Protein AF-A0A1I4WPS3-F1 (afdb_monomer)

Sequence (136 aa):
MAESEVYFRMAANTGGGFFSDEWVALGAIQEAFDRQKKGKPVVSHILFSLFQGRSLNTPAFLLAVLKAEGLLKPLGDRQRGYERADPAEFVAGIKKLINSAVPQKAEEGKQSPESTPQQAKRGKKAADKSTSGSVL

Structure (mmCIF, N/CA/C/O backbone):
data_AF-A0A1I4WPS3-F1
#
_entry.id   AF-A0A1I4WPS3-F1
#
loop_
_atom_site.group_PDB
_atom_site.id
_atom_site.type_symbol
_atom_site.label_atom_id
_atom_site.label_alt_id
_atom_site.label_comp_id
_atom_site.label_asym_id
_atom_site.label_entity_id
_atom_site.label_seq_id
_atom_site.pdbx_PDB_ins_code
_atom_site.Cartn_x
_atom_site.Cartn_y
_atom_site.Cartn_z
_atom_site.occupancy
_atom_site.B_iso_or_equiv
_atom_site.auth_seq_id
_atom_site.auth_comp_id
_atom_site.auth_asym_id
_atom_site.auth_atom_id
_atom_site.pdbx_PDB_model_num
ATOM 1 N N . MET A 1 1 ? -2.347 8.808 24.018 1.00 39.31 1 MET A N 1
ATOM 2 C CA . MET A 1 1 ? -3.438 8.395 23.105 1.00 39.31 1 MET A CA 1
ATOM 3 C C . MET A 1 1 ? -3.035 7.043 22.548 1.00 39.31 1 MET A C 1
ATOM 5 O O . MET A 1 1 ? -1.846 6.885 22.305 1.00 39.31 1 MET A O 1
ATOM 9 N N . ALA A 1 2 ? -3.944 6.075 22.413 1.00 46.06 2 ALA A N 1
ATOM 10 C CA . ALA A 1 2 ? -3.592 4.815 21.756 1.00 46.06 2 ALA A CA 1
ATOM 11 C C . ALA A 1 2 ? -3.311 5.097 20.273 1.00 46.06 2 ALA A C 1
ATOM 13 O O . ALA A 1 2 ? -4.092 5.793 19.623 1.00 46.06 2 ALA A O 1
ATOM 14 N N . GLU A 1 3 ? -2.177 4.623 19.768 1.00 58.72 3 GLU A N 1
ATOM 15 C CA . GLU A 1 3 ? -1.792 4.828 18.377 1.00 58.72 3 GLU A CA 1
ATOM 16 C C . GLU A 1 3 ? -2.532 3.811 17.503 1.00 58.72 3 GLU A C 1
ATOM 18 O O . GLU A 1 3 ? -2.210 2.626 17.485 1.00 58.72 3 GLU A O 1
ATOM 23 N N . SER A 1 4 ? -3.593 4.269 16.836 1.00 77.19 4 SER A N 1
ATOM 24 C CA . SER A 1 4 ? -4.381 3.435 15.929 1.00 77.19 4 SER A CA 1
ATOM 25 C C . SER A 1 4 ? -3.648 3.278 14.599 1.00 77.19 4 SER A C 1
ATOM 27 O O . SER A 1 4 ? -3.620 4.205 13.786 1.00 77.19 4 SER A O 1
ATOM 29 N N . GLU A 1 5 ? -3.063 2.106 14.377 1.00 88.31 5 GLU A N 1
ATOM 30 C CA . GLU A 1 5 ? -2.369 1.769 13.136 1.00 88.31 5 GLU A CA 1
ATOM 31 C C . GLU A 1 5 ? -3.348 1.320 12.034 1.00 88.31 5 GLU A C 1
ATOM 33 O O . GLU A 1 5 ? -4.365 0.675 12.293 1.00 88.31 5 GLU A O 1
ATOM 38 N N . VAL A 1 6 ? -3.045 1.681 10.783 1.00 92.88 6 VAL A N 1
ATOM 39 C CA . VAL A 1 6 ? -3.867 1.349 9.611 1.00 92.88 6 VAL A CA 1
ATOM 40 C C . VAL A 1 6 ? -3.335 0.085 8.942 1.00 92.88 6 VAL A C 1
ATOM 42 O O . VAL A 1 6 ? -2.152 0.011 8.613 1.00 92.88 6 VAL A O 1
ATOM 45 N N . TYR A 1 7 ? -4.221 -0.876 8.682 1.00 95.12 7 TYR A N 1
ATOM 46 C CA . TYR A 1 7 ? -3.906 -2.144 8.024 1.00 95.12 7 TYR A CA 1
ATOM 47 C C . TYR A 1 7 ? -4.687 -2.300 6.715 1.00 95.12 7 TYR A C 1
ATOM 49 O O . TYR A 1 7 ? -5.859 -1.940 6.627 1.00 95.12 7 TYR A O 1
ATOM 57 N N . PHE A 1 8 ? -4.041 -2.890 5.712 1.00 95.56 8 PHE A N 1
ATOM 58 C CA . PHE A 1 8 ? -4.630 -3.271 4.430 1.00 95.56 8 PHE A CA 1
ATOM 59 C C . PHE A 1 8 ? -4.845 -4.785 4.382 1.00 95.56 8 PHE A C 1
ATOM 61 O O . PHE A 1 8 ? -3.961 -5.544 4.772 1.00 95.56 8 PHE A O 1
ATOM 68 N N . ARG A 1 9 ? -5.985 -5.229 3.846 1.00 94.81 9 ARG A N 1
ATOM 69 C CA . ARG A 1 9 ? -6.262 -6.633 3.510 1.00 94.81 9 ARG A CA 1
ATOM 70 C C . ARG A 1 9 ? -7.025 -6.696 2.198 1.00 94.81 9 ARG A C 1
ATOM 72 O O . ARG A 1 9 ? -7.984 -5.955 1.995 1.00 94.81 9 ARG A O 1
ATOM 79 N N . MET A 1 10 ? -6.624 -7.609 1.320 1.00 93.12 10 MET A N 1
ATOM 80 C CA . MET A 1 10 ? -7.409 -7.937 0.135 1.00 93.12 10 MET A CA 1
ATOM 81 C C . MET A 1 10 ? -8.632 -8.754 0.574 1.00 93.12 10 MET A C 1
ATOM 83 O O . MET A 1 10 ? -8.479 -9.872 1.054 1.00 93.12 10 MET A O 1
ATOM 87 N N . ALA A 1 11 ? -9.837 -8.198 0.431 1.00 93.50 11 ALA A N 1
ATOM 88 C CA . ALA A 1 11 ? -11.082 -8.897 0.773 1.00 93.50 11 ALA A CA 1
ATOM 89 C C . ALA A 1 11 ? -11.676 -9.673 -0.418 1.00 93.50 11 ALA A C 1
ATOM 91 O O . ALA A 1 11 ? -12.236 -10.752 -0.248 1.00 93.50 11 ALA A O 1
ATOM 92 N N . ALA A 1 12 ? -11.544 -9.130 -1.631 1.00 91.94 12 ALA A N 1
ATOM 93 C CA . ALA A 1 12 ? -12.034 -9.723 -2.872 1.00 91.94 12 ALA A CA 1
ATOM 94 C C . ALA A 1 12 ? -11.241 -9.187 -4.076 1.00 91.94 12 ALA A C 1
ATOM 96 O O . ALA A 1 12 ? -10.580 -8.151 -3.988 1.00 91.94 12 ALA A O 1
ATOM 97 N N . ASN A 1 13 ? -11.356 -9.858 -5.225 1.00 90.69 13 ASN A N 1
ATOM 98 C CA . ASN A 1 13 ? -11.031 -9.273 -6.526 1.00 90.69 13 ASN A CA 1
ATOM 99 C C . ASN A 1 13 ? -12.041 -9.754 -7.581 1.00 90.69 13 ASN A C 1
ATOM 101 O O . ASN A 1 13 ? -12.636 -10.816 -7.426 1.00 90.69 13 ASN A O 1
ATOM 105 N N . THR A 1 14 ? -12.242 -8.968 -8.638 1.00 89.38 14 THR A N 1
ATOM 106 C CA . THR A 1 14 ? -13.199 -9.259 -9.725 1.00 89.38 14 THR A CA 1
ATOM 107 C C . THR A 1 14 ? -12.593 -10.051 -10.890 1.00 89.38 14 THR A C 1
ATOM 109 O O . THR A 1 14 ? -13.290 -10.343 -11.859 1.00 89.38 14 THR A O 1
ATOM 112 N N . GLY A 1 15 ? -11.302 -10.389 -10.825 1.00 85.25 15 GLY A N 1
ATOM 113 C CA . GLY A 1 15 ? -10.608 -11.219 -11.806 1.00 85.25 15 GLY A CA 1
ATOM 114 C C . GLY A 1 15 ? -10.427 -12.668 -11.341 1.00 85.25 15 GLY A C 1
ATOM 115 O O . GLY A 1 15 ? -10.860 -13.069 -10.266 1.00 85.25 15 GLY A O 1
ATOM 116 N N . GLY A 1 16 ? -9.733 -13.468 -12.154 1.00 82.56 16 GLY A N 1
ATOM 117 C CA . GLY A 1 16 ? -9.395 -14.864 -11.830 1.00 82.56 16 GLY A CA 1
ATOM 118 C C . GLY A 1 16 ? -8.078 -15.053 -11.063 1.00 82.56 16 GLY A C 1
ATOM 119 O O . GLY A 1 16 ? -7.569 -16.169 -10.995 1.00 82.56 16 GLY A O 1
ATOM 120 N N . GLY A 1 17 ? -7.461 -13.979 -10.559 1.00 87.81 17 GLY A N 1
ATOM 121 C CA . GLY A 1 17 ? -6.147 -14.044 -9.917 1.00 87.81 17 GLY A CA 1
ATOM 122 C C . GLY A 1 17 ? -6.233 -14.400 -8.433 1.00 87.81 17 GLY A C 1
ATOM 123 O O . GLY A 1 17 ? -6.950 -13.747 -7.680 1.00 87.81 17 GLY A O 1
ATOM 124 N N . PHE A 1 18 ? -5.449 -15.385 -7.987 1.00 90.56 18 PHE A N 1
ATOM 125 C CA . PHE A 1 18 ? -5.282 -15.669 -6.557 1.00 90.56 18 PHE A CA 1
ATOM 126 C C . PHE A 1 18 ? -4.635 -14.486 -5.828 1.00 90.56 18 PHE A C 1
ATOM 128 O O . PHE A 1 18 ? -3.684 -13.893 -6.339 1.00 90.56 18 PHE A O 1
ATOM 135 N N . PHE A 1 19 ? -5.081 -14.202 -4.609 1.00 93.12 19 PHE A N 1
ATOM 136 C CA . PHE A 1 19 ? -4.496 -13.231 -3.681 1.00 93.12 19 PHE A CA 1
ATOM 137 C C . PHE A 1 19 ? -4.358 -13.869 -2.293 1.00 93.12 19 PHE A C 1
ATOM 139 O O . PHE A 1 19 ? -4.918 -14.936 -2.051 1.00 93.12 19 PHE A O 1
ATOM 146 N N . SER A 1 20 ? -3.588 -13.235 -1.411 1.00 92.31 20 SER A N 1
ATOM 147 C CA . SER A 1 20 ? -3.550 -13.569 0.015 1.00 92.31 20 SER A CA 1
ATOM 148 C C . SER A 1 20 ? -4.432 -12.603 0.795 1.00 92.31 20 SER A C 1
ATOM 150 O O . SER A 1 20 ? -4.466 -11.413 0.474 1.00 92.31 20 SER A O 1
ATOM 152 N N . ASP A 1 21 ? -5.123 -13.107 1.811 1.00 91.38 21 ASP A N 1
ATOM 153 C CA . ASP A 1 21 ? -5.970 -12.340 2.722 1.00 91.38 21 ASP A CA 1
ATOM 154 C C . ASP A 1 21 ? -5.218 -11.905 3.998 1.00 91.38 21 ASP A C 1
ATOM 156 O O . ASP A 1 21 ? -5.835 -11.505 4.983 1.00 91.38 21 ASP A O 1
ATOM 160 N N . GLU A 1 22 ? -3.884 -11.959 3.972 1.00 94.25 22 GLU A N 1
ATOM 161 C CA . GLU A 1 22 ? -2.997 -11.403 4.998 1.00 94.25 22 GLU A CA 1
ATOM 162 C C . GLU A 1 22 ? -3.261 -9.902 5.238 1.00 94.25 22 GLU A C 1
ATOM 164 O O . GLU A 1 22 ? -3.456 -9.121 4.300 1.00 94.25 22 GLU A O 1
ATOM 169 N N . TRP A 1 23 ? -3.228 -9.495 6.511 1.00 95.06 23 TRP A N 1
ATOM 170 C CA . TRP A 1 23 ? -3.245 -8.089 6.915 1.00 95.06 23 TRP A CA 1
ATOM 171 C C . TRP A 1 23 ? -1.829 -7.507 6.870 1.00 95.06 23 TRP A C 1
ATOM 173 O O . TRP A 1 23 ? -0.909 -8.064 7.465 1.00 95.06 23 TRP A O 1
ATOM 183 N N . VAL A 1 24 ? -1.664 -6.356 6.220 1.00 95.56 24 VAL A N 1
ATOM 184 C CA . VAL A 1 24 ? -0.378 -5.661 6.080 1.00 95.56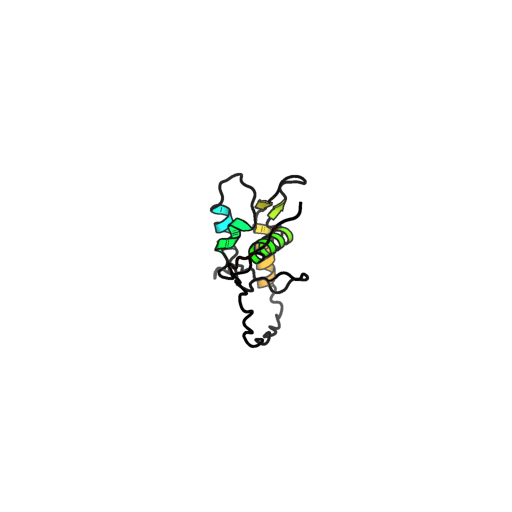 24 VAL A CA 1
ATOM 185 C C . VAL A 1 24 ? -0.483 -4.247 6.644 1.00 95.56 24 VAL A C 1
ATOM 187 O O . VAL A 1 24 ? -1.317 -3.456 6.203 1.00 95.56 24 VAL A O 1
ATOM 190 N N . ALA A 1 25 ? 0.377 -3.917 7.604 1.00 95.94 25 ALA A N 1
ATOM 191 C CA . ALA A 1 25 ? 0.451 -2.588 8.201 1.00 95.94 25 ALA A CA 1
ATOM 192 C C . ALA A 1 25 ? 0.908 -1.519 7.191 1.00 95.94 25 ALA A C 1
ATOM 194 O O . ALA A 1 25 ? 1.860 -1.724 6.431 1.00 95.94 25 ALA A O 1
ATOM 195 N N . LEU A 1 26 ? 0.291 -0.334 7.233 1.00 95.19 26 LEU A N 1
ATOM 196 C CA . LEU A 1 26 ? 0.717 0.826 6.445 1.00 95.19 26 LEU A CA 1
ATOM 197 C C . LEU A 1 26 ? 2.157 1.247 6.791 1.00 95.19 26 LEU A C 1
ATOM 199 O O . LEU A 1 26 ? 2.895 1.642 5.889 1.00 95.19 26 LEU A O 1
ATOM 203 N N . GLY A 1 27 ? 2.585 1.102 8.051 1.00 94.69 27 GLY A N 1
ATOM 204 C CA . GLY A 1 27 ? 3.977 1.324 8.458 1.00 94.69 27 GLY A CA 1
ATOM 205 C C . GLY A 1 27 ? 4.953 0.408 7.712 1.00 94.69 27 GLY A C 1
ATOM 206 O O . GLY A 1 27 ? 5.896 0.885 7.085 1.00 94.69 27 GLY A O 1
ATOM 207 N N . ALA A 1 28 ? 4.664 -0.896 7.653 1.00 95.62 28 ALA A N 1
ATOM 208 C CA . ALA A 1 28 ? 5.490 -1.867 6.929 1.00 95.62 28 ALA A CA 1
ATOM 209 C C . ALA A 1 28 ? 5.544 -1.600 5.407 1.00 95.62 28 ALA A C 1
ATOM 211 O O . ALA A 1 28 ? 6.581 -1.805 4.773 1.00 95.62 28 ALA A O 1
ATOM 212 N N . ILE A 1 29 ? 4.457 -1.088 4.816 1.00 95.62 29 ILE A N 1
ATOM 213 C CA . ILE A 1 29 ? 4.428 -0.633 3.413 1.00 95.62 29 ILE A CA 1
ATOM 214 C C . ILE A 1 29 ? 5.354 0.577 3.213 1.00 95.62 29 ILE A C 1
ATOM 216 O O . ILE A 1 29 ? 6.120 0.610 2.248 1.00 95.62 29 ILE A O 1
ATOM 220 N N . GLN A 1 30 ? 5.321 1.554 4.125 1.00 93.50 30 GLN A N 1
ATOM 221 C CA . GLN A 1 30 ? 6.213 2.716 4.079 1.00 93.50 30 GLN A CA 1
ATOM 222 C C . GLN A 1 30 ? 7.682 2.294 4.232 1.00 93.50 30 GLN A C 1
ATOM 224 O O . GLN A 1 30 ? 8.498 2.670 3.392 1.00 93.50 30 GLN A O 1
ATOM 229 N N . GLU A 1 31 ? 8.007 1.414 5.183 1.00 94.12 31 GLU A N 1
ATOM 230 C CA . GLU A 1 31 ? 9.355 0.848 5.319 1.00 94.12 31 GLU A CA 1
ATOM 231 C C . GLU A 1 31 ? 9.837 0.131 4.050 1.00 94.12 31 GLU A C 1
ATOM 233 O O . GLU A 1 31 ? 10.992 0.286 3.647 1.00 94.12 31 GLU A O 1
ATOM 238 N N . ALA A 1 32 ? 8.977 -0.662 3.401 1.00 94.31 32 ALA A N 1
ATOM 239 C CA . ALA A 1 32 ? 9.319 -1.340 2.150 1.00 94.31 32 ALA A CA 1
ATOM 240 C C . ALA A 1 32 ? 9.669 -0.339 1.035 1.00 94.31 32 ALA A C 1
ATOM 242 O O . ALA A 1 32 ? 10.560 -0.597 0.220 1.00 94.31 32 ALA A O 1
ATOM 243 N N . PHE A 1 33 ? 9.021 0.829 1.028 1.00 92.44 33 PHE A N 1
ATOM 244 C CA . PHE A 1 33 ? 9.367 1.935 0.141 1.00 92.44 33 PHE A CA 1
ATOM 245 C C . PHE A 1 33 ? 10.672 2.643 0.546 1.00 92.44 33 PHE A C 1
ATOM 247 O O . PHE A 1 33 ? 11.449 3.011 -0.334 1.00 92.44 33 PHE A O 1
ATOM 254 N N . ASP A 1 34 ? 10.950 2.816 1.841 1.00 91.12 34 ASP A N 1
ATOM 255 C CA . ASP A 1 34 ? 12.178 3.455 2.346 1.00 91.12 34 ASP A CA 1
ATOM 256 C C . ASP A 1 34 ? 13.439 2.605 2.122 1.00 91.12 34 A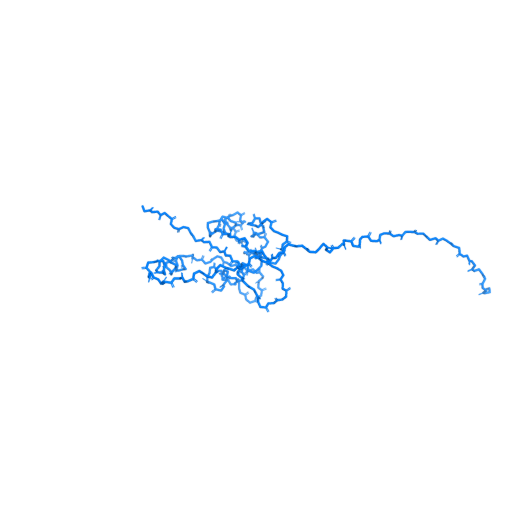SP A C 1
ATOM 258 O O . ASP A 1 34 ? 14.526 3.138 1.890 1.00 91.12 34 ASP A O 1
ATOM 262 N N . ARG A 1 35 ? 13.293 1.275 2.090 1.00 90.56 35 ARG A N 1
ATOM 263 C CA . ARG A 1 35 ? 14.359 0.330 1.708 1.00 90.56 35 ARG A CA 1
ATOM 264 C C . ARG A 1 35 ? 14.741 0.423 0.222 1.00 90.56 35 ARG A C 1
ATOM 266 O O . ARG A 1 35 ? 15.777 -0.112 -0.184 1.00 90.56 35 ARG A O 1
ATOM 273 N N . GLN A 1 36 ? 13.939 1.087 -0.615 1.00 85.50 36 GLN A N 1
ATOM 274 C CA . GLN A 1 36 ? 14.245 1.276 -2.031 1.00 85.50 36 GLN A CA 1
ATOM 275 C C . GLN A 1 36 ? 15.294 2.385 -2.234 1.00 85.50 36 GLN A C 1
ATOM 277 O O . GLN A 1 36 ? 15.240 3.451 -1.626 1.00 85.50 36 GLN A O 1
ATOM 282 N N . LYS A 1 37 ? 16.242 2.179 -3.162 1.00 82.31 37 LYS A N 1
ATOM 283 C CA . LYS A 1 37 ? 17.201 3.232 -3.548 1.00 82.31 37 LYS A CA 1
ATOM 284 C C . LYS A 1 37 ? 16.451 4.486 -4.027 1.00 82.31 37 LYS A C 1
ATOM 286 O O . LYS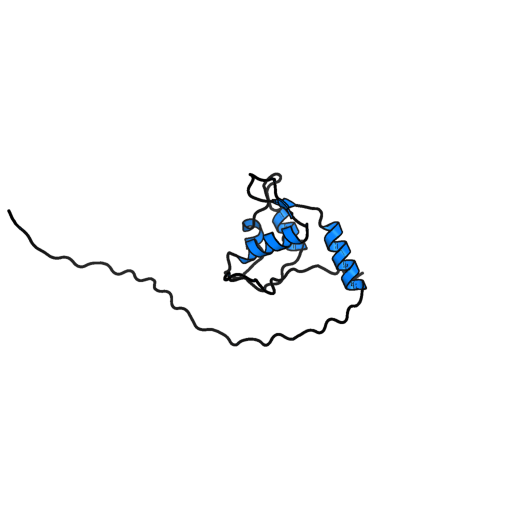 A 1 37 ? 15.624 4.385 -4.937 1.00 82.31 37 LYS A O 1
ATOM 291 N N . LYS A 1 38 ? 16.781 5.651 -3.450 1.00 80.31 38 LYS A N 1
ATOM 292 C CA . LYS A 1 38 ? 16.210 6.961 -3.818 1.00 80.31 38 LYS A CA 1
ATOM 293 C C . LYS A 1 38 ? 16.258 7.182 -5.336 1.00 80.31 38 LYS A C 1
ATOM 295 O O . LYS A 1 38 ? 17.233 6.812 -5.987 1.00 80.31 38 LYS A O 1
ATOM 300 N N . GLY A 1 39 ? 15.195 7.767 -5.889 1.00 78.44 39 GLY A N 1
ATOM 301 C CA . GLY A 1 39 ? 15.057 8.033 -7.327 1.00 78.44 39 GLY A CA 1
ATOM 302 C C . GLY A 1 39 ? 14.675 6.825 -8.195 1.00 78.44 39 GLY A C 1
ATOM 303 O O . GLY A 1 39 ? 14.545 6.978 -9.407 1.00 78.44 39 GLY A O 1
ATOM 304 N N . LYS A 1 40 ? 14.473 5.626 -7.626 1.00 86.12 40 LYS A N 1
ATOM 305 C CA . LYS A 1 40 ? 13.867 4.507 -8.368 1.00 86.12 40 LYS A CA 1
ATOM 306 C C . LYS A 1 40 ? 12.332 4.580 -8.350 1.00 86.12 40 LYS A C 1
ATOM 308 O O . LYS A 1 40 ? 11.778 4.966 -7.321 1.00 86.12 40 LYS A O 1
ATOM 313 N N . PRO A 1 41 ? 11.641 4.137 -9.421 1.00 90.00 41 PRO A N 1
ATOM 314 C CA . PRO A 1 41 ? 10.191 3.961 -9.406 1.00 90.00 41 PRO A CA 1
ATOM 315 C C . PRO A 1 41 ? 9.783 2.842 -8.442 1.00 90.00 41 PRO A C 1
ATOM 317 O O . PRO A 1 41 ? 10.414 1.787 -8.405 1.00 90.00 41 PRO A O 1
ATOM 320 N N . VAL A 1 42 ? 8.707 3.056 -7.692 1.00 92.75 42 VAL A N 1
ATOM 321 C CA . VAL A 1 42 ? 8.021 2.045 -6.879 1.00 92.75 42 VAL A CA 1
ATOM 322 C C . VAL A 1 42 ? 7.383 0.993 -7.794 1.00 92.75 42 VAL A C 1
ATOM 324 O O . VAL A 1 42 ? 6.695 1.324 -8.763 1.00 92.75 42 VAL A O 1
ATOM 327 N N . VAL A 1 43 ? 7.599 -0.286 -7.480 1.00 93.81 43 VAL A N 1
ATOM 328 C CA . VAL A 1 43 ? 7.059 -1.450 -8.206 1.00 93.81 43 VAL A CA 1
ATOM 329 C C . VAL A 1 43 ? 6.634 -2.544 -7.226 1.00 93.81 43 VAL A C 1
ATOM 331 O O . VAL A 1 43 ? 7.184 -2.644 -6.134 1.00 93.81 43 VAL A O 1
ATOM 334 N N . SER A 1 44 ? 5.701 -3.415 -7.622 1.00 93.19 44 SER A N 1
ATOM 335 C CA . SER A 1 44 ? 5.110 -4.446 -6.746 1.00 93.19 44 SER A CA 1
ATOM 336 C C . SER A 1 44 ? 6.130 -5.390 -6.104 1.00 93.19 44 SER A C 1
ATOM 338 O O . SER A 1 44 ? 5.901 -5.884 -5.006 1.00 93.19 44 SER A O 1
ATOM 340 N N . HIS A 1 45 ? 7.272 -5.621 -6.756 1.00 92.81 45 HIS A N 1
ATOM 341 C CA . HIS A 1 45 ? 8.311 -6.527 -6.266 1.00 92.81 45 HIS A CA 1
ATOM 342 C C . HIS A 1 45 ? 8.885 -6.130 -4.893 1.00 92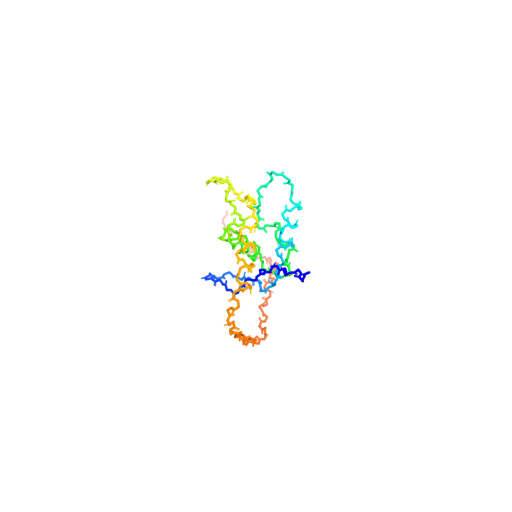.81 45 HIS A C 1
ATOM 344 O O . HIS A 1 45 ? 9.264 -7.009 -4.128 1.00 92.81 45 HIS A O 1
ATOM 350 N N . ILE A 1 46 ? 8.906 -4.839 -4.536 1.00 93.25 46 ILE A N 1
ATOM 351 C CA . ILE A 1 46 ? 9.420 -4.400 -3.221 1.00 93.25 46 ILE A CA 1
ATOM 352 C C . ILE A 1 46 ? 8.451 -4.709 -2.073 1.00 93.25 46 ILE A C 1
ATOM 354 O O . ILE A 1 46 ? 8.871 -4.815 -0.928 1.00 93.25 46 ILE A O 1
ATOM 358 N N . LEU A 1 47 ? 7.165 -4.896 -2.386 1.00 94.62 47 LEU A N 1
ATOM 359 C CA . LEU A 1 47 ? 6.130 -5.291 -1.430 1.00 94.62 47 LEU A CA 1
ATOM 360 C C . LEU A 1 47 ? 6.091 -6.814 -1.227 1.00 94.62 47 LEU A C 1
ATOM 362 O O . LEU A 1 47 ? 5.324 -7.299 -0.404 1.00 94.62 47 LEU A O 1
ATOM 366 N N . PHE A 1 48 ? 6.901 -7.587 -1.962 1.00 93.38 48 PHE A N 1
ATOM 367 C CA . PHE A 1 48 ? 6.879 -9.050 -1.904 1.00 93.38 48 PHE A CA 1
ATOM 368 C C . PHE A 1 48 ? 7.236 -9.590 -0.513 1.00 93.38 48 PHE A C 1
ATOM 370 O O . PHE A 1 48 ? 6.613 -10.535 -0.047 1.00 93.38 48 PHE A O 1
ATOM 377 N N . SER A 1 49 ? 8.186 -8.957 0.183 1.00 92.38 49 SER A N 1
ATOM 378 C CA . SER A 1 49 ? 8.605 -9.358 1.534 1.00 92.38 49 SER A CA 1
ATOM 379 C C . SER A 1 49 ? 7.577 -9.068 2.633 1.00 92.38 49 SER A C 1
ATOM 381 O O . SER A 1 49 ? 7.839 -9.391 3.787 1.00 92.38 49 SER A O 1
ATOM 383 N N . LEU A 1 50 ? 6.450 -8.426 2.306 1.00 94.50 50 LEU A N 1
ATOM 384 C CA . LEU A 1 50 ? 5.357 -8.164 3.247 1.00 94.50 50 LEU A CA 1
ATOM 385 C C . LEU A 1 50 ? 4.376 -9.339 3.362 1.00 94.50 50 LEU A C 1
ATOM 387 O O . LEU A 1 50 ? 3.521 -9.314 4.240 1.00 94.50 50 LEU A O 1
ATOM 391 N N . PHE A 1 51 ? 4.495 -10.346 2.490 1.00 93.56 51 PHE A N 1
ATOM 392 C CA . PHE A 1 51 ? 3.594 -11.493 2.429 1.00 93.56 51 PHE A CA 1
ATOM 393 C C . PHE A 1 51 ? 4.357 -12.804 2.628 1.00 93.56 51 PHE A C 1
ATOM 395 O O . PHE A 1 51 ? 5.445 -12.998 2.084 1.00 93.56 51 PHE A O 1
ATOM 402 N N . GLN A 1 52 ? 3.756 -13.727 3.372 1.00 88.00 52 GLN A N 1
ATOM 403 C CA . GLN A 1 52 ? 4.225 -15.104 3.537 1.00 88.00 52 GLN A CA 1
ATOM 404 C C . GLN A 1 52 ? 3.564 -16.055 2.523 1.00 88.00 52 GLN A C 1
ATOM 406 O O . GLN A 1 52 ? 4.109 -17.116 2.205 1.00 88.00 52 GLN A O 1
ATOM 411 N N . GLY A 1 53 ? 2.390 -15.685 1.998 1.00 78.31 53 GLY A N 1
ATOM 412 C CA . GLY A 1 53 ? 1.635 -16.461 1.019 1.00 78.31 53 GLY A CA 1
ATOM 413 C C . GLY A 1 53 ? 2.311 -16.608 -0.352 1.00 78.31 53 GLY A C 1
ATOM 414 O O . GLY A 1 53 ? 3.153 -15.820 -0.775 1.00 78.31 53 GLY A O 1
ATOM 415 N N . ARG A 1 54 ? 1.891 -17.629 -1.113 1.00 74.56 54 ARG A N 1
ATOM 416 C CA . ARG A 1 54 ? 2.500 -17.988 -2.413 1.00 74.56 54 ARG A CA 1
ATOM 417 C C . ARG A 1 54 ? 2.047 -17.132 -3.605 1.00 74.56 54 ARG A C 1
ATOM 419 O O . ARG A 1 54 ? 2.520 -17.364 -4.718 1.00 74.56 54 ARG A O 1
ATOM 426 N N . SER A 1 55 ? 1.093 -16.213 -3.433 1.00 89.50 55 SER A N 1
ATOM 427 C CA . SER A 1 55 ? 0.564 -15.453 -4.571 1.00 89.50 55 SER A CA 1
ATOM 428 C C . SER A 1 55 ? 1.511 -14.331 -4.989 1.00 89.50 55 SER A C 1
ATOM 430 O O . SER A 1 55 ? 1.652 -13.317 -4.308 1.00 89.50 55 SER A O 1
ATOM 432 N N . LEU A 1 56 ? 2.072 -14.476 -6.191 1.00 89.00 56 LEU A N 1
ATOM 433 C CA . LEU A 1 56 ? 2.844 -13.430 -6.863 1.00 89.00 56 LEU A CA 1
ATOM 434 C C . LEU A 1 56 ? 1.986 -12.205 -7.247 1.00 89.00 56 LEU A C 1
ATOM 436 O O . LEU A 1 56 ? 2.538 -11.163 -7.600 1.00 89.00 56 LEU A O 1
ATOM 440 N N . ASN A 1 57 ? 0.652 -12.312 -7.177 1.00 93.69 57 ASN A N 1
ATOM 441 C CA . ASN A 1 57 ? -0.268 -11.240 -7.557 1.00 93.69 57 ASN A CA 1
ATOM 442 C C . ASN A 1 57 ? -0.622 -10.312 -6.388 1.00 93.69 57 ASN A C 1
ATOM 444 O O . ASN A 1 57 ? -0.872 -9.136 -6.635 1.00 93.69 57 ASN A O 1
ATOM 448 N N . THR A 1 58 ? -0.629 -10.781 -5.130 1.00 95.06 58 THR A N 1
ATOM 449 C CA . THR A 1 58 ? -1.007 -9.939 -3.970 1.00 95.06 58 THR A CA 1
ATOM 450 C C . THR A 1 58 ? -0.200 -8.638 -3.889 1.00 95.06 58 THR A C 1
ATOM 452 O O . THR A 1 58 ? -0.821 -7.586 -3.740 1.00 95.06 58 THR A O 1
ATOM 455 N N . PRO A 1 59 ? 1.136 -8.633 -4.097 1.00 95.12 59 PRO A N 1
ATOM 456 C CA . PRO A 1 59 ? 1.914 -7.393 -4.117 1.00 95.12 59 PRO A CA 1
ATOM 457 C C . PRO A 1 59 ? 1.519 -6.439 -5.256 1.00 95.12 59 PRO A C 1
ATOM 459 O O . PRO A 1 59 ? 1.659 -5.227 -5.122 1.00 95.12 59 PRO A O 1
ATOM 462 N N . ALA A 1 60 ? 1.025 -6.961 -6.385 1.00 94.06 60 ALA A N 1
ATOM 463 C CA . ALA A 1 60 ? 0.541 -6.156 -7.509 1.00 94.06 60 ALA A CA 1
ATOM 464 C C . ALA A 1 60 ? -0.879 -5.617 -7.275 1.00 94.06 60 ALA A C 1
ATOM 466 O O . ALA A 1 60 ? -1.156 -4.472 -7.630 1.00 94.06 60 ALA A O 1
ATOM 467 N N . PHE A 1 61 ? -1.755 -6.398 -6.636 1.00 95.25 61 PHE A N 1
ATOM 468 C CA . PHE A 1 61 ? -3.077 -5.933 -6.218 1.00 95.25 61 PHE A CA 1
ATOM 469 C C . PHE A 1 61 ? -2.978 -4.869 -5.122 1.00 95.25 61 PHE A C 1
ATOM 471 O O . PHE A 1 61 ? -3.596 -3.818 -5.263 1.00 95.25 61 PHE A O 1
ATOM 478 N N . LEU A 1 62 ? -2.130 -5.066 -4.104 1.00 95.88 62 LEU A N 1
ATOM 479 C CA . LEU A 1 62 ? -1.855 -4.041 -3.095 1.00 95.88 62 LEU A CA 1
ATOM 480 C C . LEU A 1 62 ? -1.323 -2.758 -3.749 1.00 95.88 62 LEU A C 1
ATOM 482 O O . LEU A 1 62 ? -1.822 -1.678 -3.461 1.00 95.88 62 LEU A O 1
ATOM 486 N N . LEU A 1 63 ? -0.381 -2.858 -4.694 1.00 95.50 63 LEU A N 1
ATOM 487 C CA . LEU A 1 63 ? 0.117 -1.696 -5.439 1.00 95.50 63 LEU A CA 1
ATOM 488 C C . LEU A 1 63 ? -1.000 -0.947 -6.197 1.00 95.50 63 LEU A C 1
ATOM 490 O O . LEU A 1 63 ? -0.992 0.282 -6.251 1.00 95.50 63 LEU A O 1
ATOM 494 N N . ALA A 1 64 ? -1.967 -1.673 -6.768 1.00 94.62 64 ALA A N 1
ATOM 495 C CA . ALA A 1 64 ? -3.124 -1.082 -7.437 1.00 94.62 64 ALA A CA 1
ATOM 496 C C . ALA A 1 64 ? -4.090 -0.400 -6.450 1.00 94.62 64 ALA A C 1
ATOM 498 O O . ALA A 1 64 ? -4.577 0.688 -6.752 1.00 94.62 64 ALA A O 1
ATOM 499 N N . VAL A 1 65 ? -4.312 -0.984 -5.266 1.00 95.75 65 VAL A N 1
ATOM 500 C CA . VAL A 1 65 ? -5.091 -0.367 -4.176 1.00 95.75 65 VAL A CA 1
ATOM 501 C C . VAL A 1 65 ? -4.409 0.910 -3.683 1.00 95.75 65 VAL A C 1
ATOM 503 O O . VAL A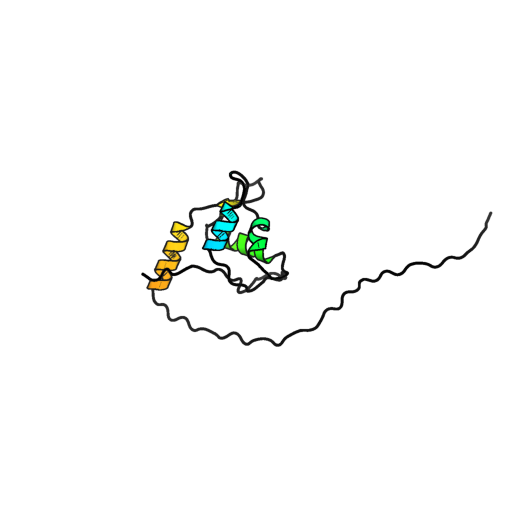 1 65 ? -5.039 1.959 -3.655 1.00 95.75 65 VAL A O 1
ATOM 506 N N . LEU A 1 66 ? -3.102 0.877 -3.404 1.00 96.62 66 LEU A N 1
ATOM 507 C CA . LEU A 1 66 ? -2.340 2.060 -2.981 1.00 96.62 66 LEU A CA 1
ATOM 508 C C . LEU A 1 66 ? -2.384 3.189 -4.031 1.00 96.62 66 LEU A C 1
ATOM 510 O O . LEU A 1 66 ? -2.429 4.362 -3.675 1.00 96.62 66 LEU A O 1
ATOM 514 N N . LYS A 1 67 ? -2.421 2.859 -5.328 1.00 95.50 67 LYS A N 1
ATOM 515 C CA . LYS A 1 67 ? -2.664 3.843 -6.396 1.00 95.50 67 LYS A CA 1
ATOM 516 C C . LYS A 1 67 ? -4.090 4.412 -6.348 1.00 95.50 67 LYS A C 1
ATOM 518 O O . LYS A 1 67 ? -4.261 5.612 -6.536 1.00 95.50 67 LYS A O 1
ATOM 523 N N . ALA A 1 68 ? -5.101 3.569 -6.137 1.00 95.12 68 ALA A N 1
ATOM 524 C CA . ALA A 1 68 ? -6.504 3.988 -6.085 1.00 95.12 68 ALA A CA 1
ATOM 525 C C . ALA A 1 68 ? -6.798 4.903 -4.882 1.00 95.12 68 ALA A C 1
ATOM 527 O O . ALA A 1 68 ? -7.467 5.917 -5.048 1.00 95.12 68 ALA A O 1
ATOM 528 N N . GLU A 1 69 ? -6.209 4.607 -3.721 1.00 95.31 69 GLU A N 1
ATOM 529 C CA . GLU A 1 69 ? -6.274 5.422 -2.494 1.00 95.31 69 GLU A CA 1
ATOM 530 C C . GLU A 1 69 ? -5.388 6.688 -2.543 1.00 95.31 69 GLU A C 1
ATOM 532 O O . GLU A 1 69 ? -5.175 7.352 -1.531 1.00 95.31 69 GLU A O 1
ATOM 537 N N . GLY A 1 70 ? -4.807 7.022 -3.702 1.00 94.69 70 GLY A N 1
ATOM 538 C CA . GLY A 1 70 ? -3.988 8.224 -3.895 1.00 94.69 70 GLY A CA 1
ATOM 539 C C . GLY A 1 70 ? -2.579 8.174 -3.288 1.00 94.69 70 GLY A C 1
ATOM 540 O O . GLY A 1 70 ? -1.811 9.110 -3.492 1.00 94.69 70 GLY A O 1
ATOM 541 N N . LEU A 1 71 ? -2.200 7.080 -2.616 1.00 95.50 71 LEU A N 1
ATOM 542 C CA . LEU A 1 71 ? -0.891 6.873 -1.974 1.00 95.50 71 LEU A CA 1
ATOM 543 C C . LEU A 1 71 ? 0.259 6.674 -2.981 1.00 95.50 71 LEU A C 1
ATOM 545 O O . LEU A 1 71 ? 1.433 6.791 -2.618 1.00 95.50 71 LEU A O 1
ATOM 549 N N . LEU A 1 72 ? -0.060 6.382 -4.246 1.00 95.25 72 LEU A N 1
ATOM 550 C CA . LEU A 1 72 ? 0.899 6.238 -5.344 1.00 95.25 72 LEU A CA 1
ATOM 551 C C . LEU A 1 72 ? 0.446 6.985 -6.603 1.00 95.25 72 LEU A C 1
ATOM 553 O O . LEU A 1 72 ? -0.693 6.847 -7.048 1.00 95.25 72 LEU A O 1
ATOM 557 N N . LYS A 1 73 ? 1.377 7.697 -7.245 1.00 93.25 73 LYS A N 1
ATOM 558 C CA . LYS A 1 73 ? 1.163 8.397 -8.526 1.00 93.25 73 LYS A CA 1
ATOM 559 C C . LYS A 1 73 ? 1.944 7.699 -9.646 1.00 93.25 73 LYS A C 1
ATOM 561 O O . LYS A 1 73 ? 3.063 7.262 -9.399 1.00 93.25 73 LYS A O 1
ATOM 566 N N . PRO A 1 74 ? 1.400 7.522 -10.864 1.00 91.81 74 PRO A N 1
ATOM 567 C CA . PRO A 1 74 ? 2.171 6.961 -11.977 1.00 91.81 74 PRO A CA 1
ATOM 568 C C . PRO A 1 74 ? 3.288 7.929 -12.398 1.00 91.81 74 PRO A C 1
ATOM 570 O O . PRO A 1 74 ? 3.060 9.134 -12.428 1.00 91.81 74 PRO A O 1
ATOM 573 N N . LEU A 1 75 ? 4.462 7.420 -12.792 1.00 88.69 75 LEU A N 1
ATOM 574 C CA . LEU A 1 75 ? 5.616 8.253 -13.200 1.00 88.69 75 LEU A CA 1
ATOM 575 C C . LEU A 1 75 ? 5.462 8.973 -14.565 1.00 88.69 75 LEU A C 1
ATOM 577 O O . LEU A 1 75 ? 6.432 9.512 -15.093 1.00 88.69 75 LEU A O 1
ATOM 581 N N . GLY A 1 76 ? 4.265 8.960 -15.157 1.00 81.50 76 GLY A N 1
ATOM 582 C CA . GLY A 1 76 ? 3.969 9.470 -16.501 1.00 81.50 76 GLY A CA 1
ATOM 583 C C . GLY A 1 76 ? 3.738 8.366 -17.543 1.00 81.50 76 GLY A C 1
ATOM 584 O O . GLY A 1 76 ? 4.062 7.198 -17.330 1.00 81.50 76 GLY A O 1
ATOM 585 N N . ASP A 1 77 ? 3.179 8.744 -18.695 1.00 72.31 77 ASP A N 1
ATOM 586 C CA . ASP A 1 77 ? 2.525 7.825 -19.650 1.00 72.31 77 ASP A CA 1
ATOM 587 C C . ASP A 1 77 ? 3.413 6.722 -20.248 1.00 72.31 77 ASP A C 1
ATOM 589 O O . ASP A 1 77 ? 2.911 5.714 -20.745 1.00 72.31 77 ASP A O 1
ATOM 593 N N . ARG A 1 78 ? 4.739 6.907 -20.242 1.00 72.06 78 ARG A N 1
ATOM 594 C CA . ARG A 1 78 ? 5.701 5.984 -20.875 1.00 72.06 78 ARG A CA 1
ATOM 595 C C . ARG A 1 78 ? 6.613 5.260 -19.887 1.00 72.06 78 ARG A C 1
ATOM 597 O O . ARG A 1 78 ? 7.396 4.410 -20.311 1.00 72.06 78 ARG A O 1
ATOM 604 N N . GLN A 1 79 ? 6.538 5.571 -18.593 1.00 79.50 79 GLN A N 1
ATOM 605 C CA . GLN A 1 79 ? 7.465 5.037 -17.597 1.00 79.50 79 GLN A CA 1
ATOM 606 C C . GLN A 1 79 ? 6.783 4.012 -16.688 1.00 79.50 79 GLN A C 1
ATOM 608 O O . GLN A 1 79 ? 5.711 4.237 -16.137 1.00 79.50 79 GLN A O 1
ATOM 613 N N . ARG A 1 80 ? 7.418 2.846 -16.530 1.00 84.12 80 ARG A N 1
ATOM 614 C CA . ARG A 1 80 ? 6.901 1.775 -15.670 1.00 84.12 80 ARG A CA 1
ATOM 615 C C . ARG A 1 80 ? 7.216 2.072 -14.204 1.00 84.12 80 ARG A C 1
ATOM 617 O O . ARG A 1 80 ? 8.385 2.192 -13.844 1.00 84.12 80 ARG A O 1
ATOM 624 N N . GLY A 1 81 ? 6.179 2.092 -13.371 1.00 90.56 81 GLY A N 1
ATOM 625 C CA . GLY A 1 81 ? 6.276 2.242 -11.919 1.00 90.56 81 GLY A CA 1
ATOM 626 C C . GLY A 1 81 ? 5.583 3.499 -11.398 1.00 90.56 81 GLY A C 1
ATOM 627 O O . GLY A 1 81 ? 4.904 4.211 -12.139 1.00 90.56 81 GLY A O 1
ATOM 628 N N . TYR A 1 82 ? 5.750 3.733 -10.100 1.00 93.75 82 TYR A N 1
ATOM 629 C CA . TYR A 1 82 ? 5.032 4.759 -9.350 1.00 93.75 82 TYR A CA 1
ATOM 630 C C . TYR A 1 82 ? 5.966 5.635 -8.509 1.00 93.75 82 TYR A C 1
ATOM 632 O O . TYR A 1 82 ? 7.082 5.241 -8.173 1.00 93.75 82 TYR A O 1
ATOM 640 N N . GLU A 1 83 ? 5.490 6.815 -8.144 1.00 93.00 83 GLU A N 1
ATOM 641 C CA . GLU A 1 83 ? 6.061 7.695 -7.132 1.00 93.00 83 GLU A CA 1
ATOM 642 C C . GLU A 1 83 ? 5.207 7.613 -5.861 1.00 93.00 83 GLU A C 1
ATOM 644 O O . GLU A 1 83 ? 3.993 7.394 -5.936 1.00 93.00 83 GLU A O 1
ATOM 649 N N . ARG A 1 84 ? 5.833 7.781 -4.692 1.00 92.38 84 ARG A N 1
ATOM 650 C CA . ARG A 1 84 ? 5.120 7.879 -3.411 1.00 92.38 84 ARG A CA 1
ATOM 651 C C . ARG A 1 84 ? 4.385 9.214 -3.347 1.00 92.38 84 ARG A C 1
ATOM 653 O O . ARG A 1 84 ? 4.997 10.253 -3.572 1.00 92.38 84 ARG A O 1
ATOM 660 N N . ALA A 1 85 ? 3.106 9.188 -2.997 1.00 92.25 85 ALA A N 1
ATOM 661 C CA . ALA A 1 85 ? 2.406 10.380 -2.538 1.00 92.25 85 ALA A CA 1
ATOM 662 C C . ALA A 1 85 ? 2.508 10.510 -1.009 1.00 92.25 85 ALA A C 1
ATOM 664 O O . ALA A 1 85 ? 2.939 9.582 -0.319 1.00 92.25 85 ALA A O 1
ATOM 665 N N . ASP A 1 86 ? 2.104 11.665 -0.486 1.00 90.81 86 ASP A N 1
ATOM 666 C CA . ASP A 1 86 ? 1.966 11.889 0.952 1.00 90.81 86 ASP A CA 1
ATOM 667 C C . ASP A 1 86 ? 0.750 11.104 1.496 1.00 90.81 86 ASP A C 1
ATOM 669 O O . ASP A 1 86 ? -0.364 11.302 1.004 1.00 90.81 86 ASP A O 1
ATOM 673 N N . PRO A 1 87 ? 0.916 10.213 2.495 1.00 91.94 87 PRO A N 1
ATOM 674 C CA . PRO A 1 87 ? -0.196 9.493 3.110 1.00 91.94 87 PRO A CA 1
ATOM 675 C C . PRO A 1 87 ? -1.094 10.354 4.015 1.00 91.94 87 PRO A C 1
ATOM 677 O O . PRO A 1 87 ? -2.110 9.842 4.493 1.00 91.94 87 PRO A O 1
ATOM 680 N N . ALA A 1 8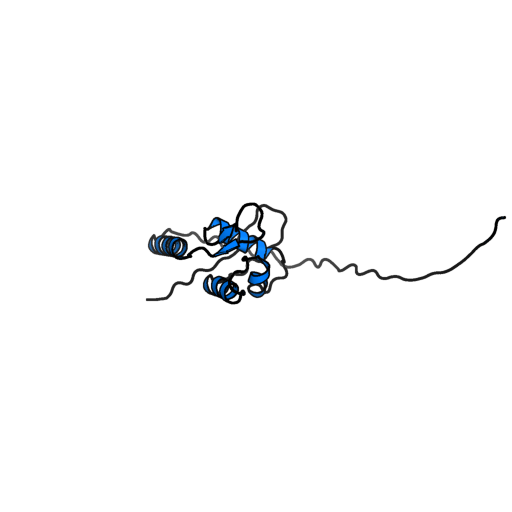8 ? -0.751 11.618 4.293 1.00 91.25 88 ALA A N 1
ATOM 681 C CA . ALA A 1 88 ? -1.452 12.457 5.266 1.00 91.25 88 ALA A CA 1
ATOM 682 C C . ALA A 1 88 ? -2.965 12.586 5.009 1.00 91.25 88 ALA A C 1
ATOM 684 O O . ALA A 1 88 ? -3.751 12.421 5.945 1.00 91.25 88 ALA A O 1
ATOM 685 N N . GLU A 1 89 ? -3.388 12.825 3.762 1.00 92.06 89 GLU A N 1
ATOM 686 C CA . GLU A 1 89 ? -4.809 12.977 3.405 1.00 92.06 89 GLU A CA 1
ATOM 687 C C . GLU A 1 89 ? -5.602 11.682 3.641 1.00 92.06 89 GLU A C 1
ATOM 689 O O . GLU A 1 89 ? -6.652 11.698 4.289 1.00 92.06 89 GLU A O 1
ATOM 694 N N . PHE A 1 90 ? -5.058 10.544 3.198 1.00 93.75 90 PHE A N 1
ATOM 695 C CA . PHE A 1 90 ? -5.643 9.219 3.414 1.00 93.75 90 PHE A CA 1
ATOM 696 C C . PHE A 1 90 ? -5.765 8.898 4.912 1.00 93.75 90 PHE A C 1
ATOM 698 O O . PHE A 1 90 ? -6.845 8.557 5.399 1.00 93.75 90 PHE A O 1
ATOM 705 N N . VAL A 1 91 ? -4.685 9.080 5.681 1.00 92.56 91 VAL A N 1
ATOM 706 C CA . VAL A 1 91 ? -4.674 8.818 7.130 1.00 92.56 91 VAL A CA 1
ATOM 707 C C . VAL A 1 91 ? -5.634 9.750 7.880 1.00 92.56 91 VAL A C 1
ATOM 709 O O . VAL A 1 91 ? -6.291 9.312 8.827 1.00 92.56 91 VAL A O 1
ATOM 712 N N . ALA A 1 92 ? -5.772 11.012 7.463 1.00 91.56 92 ALA A N 1
ATOM 713 C CA . ALA A 1 92 ? -6.769 11.930 8.014 1.00 91.56 92 ALA A CA 1
ATOM 714 C C . ALA A 1 92 ? -8.208 11.466 7.713 1.00 91.56 92 ALA A C 1
ATOM 716 O O . ALA A 1 92 ? -9.059 11.498 8.608 1.00 91.56 92 ALA A O 1
ATOM 717 N N . GLY A 1 93 ? -8.468 10.965 6.500 1.00 92.25 93 GLY A N 1
ATOM 718 C CA . GLY A 1 93 ? -9.739 10.344 6.120 1.00 92.25 93 GLY A CA 1
ATOM 719 C C . GLY A 1 93 ? -10.094 9.138 6.996 1.00 92.25 93 GLY A C 1
ATOM 720 O O . GLY A 1 93 ? -11.182 9.095 7.573 1.00 92.25 93 GLY A O 1
ATOM 721 N N . ILE A 1 94 ? -9.154 8.207 7.188 1.00 91.88 94 ILE A N 1
ATOM 722 C CA . ILE A 1 94 ? -9.338 7.036 8.061 1.00 91.88 94 ILE A CA 1
ATOM 723 C C . ILE A 1 94 ? -9.592 7.458 9.519 1.00 91.88 94 ILE A C 1
ATOM 725 O O . ILE A 1 94 ? -10.544 6.980 10.138 1.00 91.88 94 ILE A O 1
ATOM 729 N N . LYS A 1 95 ? -8.819 8.409 10.064 1.00 90.00 95 LYS A N 1
ATOM 730 C CA . LYS A 1 95 ? -9.037 8.946 11.424 1.00 90.00 95 LYS A CA 1
ATOM 731 C C . LYS A 1 95 ? -10.427 9.572 11.587 1.00 90.00 95 LYS A C 1
ATOM 733 O O . LYS A 1 95 ? -11.075 9.367 12.613 1.00 90.00 95 LYS A O 1
ATOM 738 N N . LYS A 1 96 ? -10.920 10.290 10.572 1.00 90.75 96 LYS A N 1
ATOM 739 C CA . LYS A 1 96 ? -12.283 10.843 10.561 1.00 90.75 96 LYS A CA 1
ATOM 740 C C . LYS A 1 96 ? -13.344 9.738 10.591 1.00 90.75 96 LYS A C 1
ATOM 742 O O . LYS A 1 96 ? -14.309 9.865 11.341 1.00 90.75 96 LYS A O 1
ATOM 747 N N . LEU A 1 97 ? -13.167 8.661 9.822 1.00 89.94 97 LEU A N 1
ATOM 748 C CA . LEU A 1 97 ? -14.089 7.517 9.802 1.00 89.94 97 LEU A CA 1
ATOM 749 C C . LEU A 1 97 ? -14.133 6.783 11.150 1.00 89.94 97 LEU A C 1
ATOM 751 O O . LEU A 1 97 ? -15.227 6.540 11.654 1.00 89.94 97 LEU A O 1
ATOM 755 N N . ILE A 1 98 ? -12.975 6.521 11.771 1.00 87.00 98 ILE A N 1
ATOM 756 C CA . ILE A 1 98 ? -12.877 5.916 13.115 1.00 87.00 98 ILE A CA 1
ATOM 757 C C . ILE A 1 98 ? -13.678 6.739 14.138 1.00 87.00 98 ILE A C 1
ATOM 759 O O . ILE A 1 98 ? -14.477 6.191 14.894 1.00 87.00 98 ILE A O 1
ATOM 763 N N . ASN A 1 99 ? -13.533 8.066 14.110 1.00 85.38 99 ASN A N 1
ATOM 764 C CA . ASN A 1 99 ? -14.245 8.969 15.019 1.00 85.38 99 ASN A CA 1
ATOM 765 C C . ASN A 1 99 ? -15.745 9.139 14.700 1.00 85.38 99 ASN A C 1
ATOM 767 O O . ASN A 1 99 ? -16.475 9.685 15.523 1.00 85.38 99 ASN A O 1
ATOM 771 N N . SER A 1 100 ? -16.217 8.702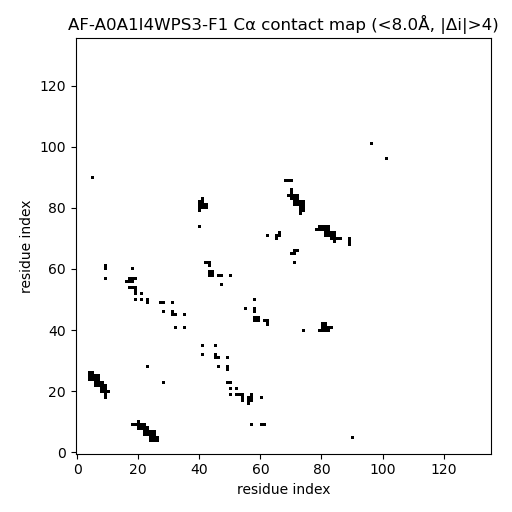 13.527 1.00 81.88 100 SER A N 1
ATOM 772 C CA . SER A 1 100 ? -17.611 8.886 13.084 1.00 81.88 100 SER A CA 1
ATOM 773 C C . SER A 1 100 ? -18.560 7.756 13.514 1.00 81.88 100 SER A C 1
ATOM 775 O O . SER A 1 100 ? -19.730 7.795 13.145 1.00 81.88 100 SER A O 1
ATOM 777 N N . ALA A 1 101 ? -18.075 6.766 14.278 1.00 63.72 101 ALA A N 1
ATOM 778 C CA . ALA A 1 101 ? -18.871 5.749 14.982 1.00 63.72 101 ALA A CA 1
ATOM 779 C C . ALA A 1 101 ? -20.015 5.113 14.155 1.00 63.72 101 ALA A C 1
ATOM 781 O O . ALA A 1 101 ? -21.152 4.992 14.615 1.00 63.72 101 ALA A O 1
ATOM 782 N N . VAL A 1 102 ? -19.716 4.686 12.924 1.00 73.56 102 VAL A N 1
ATOM 783 C CA . VAL A 1 102 ? -20.678 3.946 12.093 1.00 73.56 102 VAL A CA 1
ATOM 784 C C . VAL A 1 102 ? -20.858 2.536 12.676 1.00 73.56 102 VAL A C 1
ATOM 786 O O . VAL A 1 102 ? -19.853 1.853 12.885 1.00 73.56 102 VAL A O 1
ATOM 789 N N . PRO A 1 103 ? -22.093 2.051 12.913 1.00 60.34 103 PRO A N 1
ATOM 790 C CA . PRO A 1 103 ? -22.319 0.694 13.399 1.00 60.34 103 PRO A CA 1
ATOM 791 C C . PRO A 1 103 ? -21.946 -0.333 12.321 1.00 60.34 103 PRO A C 1
ATOM 793 O O . PRO A 1 103 ? -22.725 -0.631 11.415 1.00 60.34 103 PRO A O 1
ATOM 796 N N . GLN A 1 104 ? -20.737 -0.885 12.417 1.00 59.28 104 GLN A N 1
ATOM 797 C CA . GLN A 1 104 ? -20.270 -1.949 11.534 1.00 59.28 104 GLN A CA 1
ATOM 798 C C . GLN A 1 104 ? -20.827 -3.296 11.999 1.00 59.28 104 GLN A C 1
ATOM 800 O O . GLN A 1 104 ? -20.420 -3.839 13.025 1.00 59.28 104 GLN A O 1
ATOM 805 N N . LYS A 1 105 ? -21.754 -3.857 11.220 1.00 48.03 105 LYS A N 1
ATOM 806 C CA . LYS A 1 105 ? -22.212 -5.232 11.411 1.00 48.03 105 LYS A CA 1
ATOM 807 C C . LYS A 1 105 ? -21.154 -6.171 10.834 1.00 48.03 105 LYS A C 1
ATOM 809 O O . LYS A 1 105 ? -21.063 -6.319 9.619 1.00 48.03 105 LYS A O 1
ATOM 814 N N . ALA A 1 106 ? -20.339 -6.768 11.697 1.00 49.44 106 ALA A N 1
ATOM 815 C CA . ALA A 1 106 ? -19.406 -7.807 11.284 1.00 49.44 106 ALA A CA 1
ATOM 816 C C . ALA A 1 106 ? -20.197 -9.035 10.805 1.00 49.44 106 ALA A C 1
ATOM 818 O O . ALA A 1 106 ? -20.859 -9.698 11.603 1.00 49.44 106 ALA A O 1
ATOM 819 N N . GLU A 1 107 ? -20.143 -9.337 9.508 1.00 50.22 107 GLU A N 1
ATOM 820 C CA . GLU A 1 107 ? -20.486 -10.673 9.032 1.00 50.22 107 GLU A CA 1
ATOM 821 C C . GLU A 1 107 ? -19.266 -11.573 9.223 1.00 50.22 107 GLU A C 1
ATOM 823 O O . GLU A 1 107 ? -18.255 -11.440 8.530 1.00 50.22 107 GLU A O 1
ATOM 828 N N . GLU A 1 108 ? -19.358 -12.494 10.182 1.00 45.22 108 GLU A N 1
ATOM 829 C CA . GLU A 1 108 ? -18.407 -13.592 10.322 1.00 45.22 108 GLU A CA 1
ATOM 830 C C . GLU A 1 108 ? -18.529 -14.514 9.103 1.00 45.22 108 GLU A C 1
ATOM 832 O O . GLU A 1 108 ? -19.363 -15.423 9.039 1.00 45.22 108 GLU A O 1
ATOM 837 N N . GLY A 1 109 ? -17.695 -14.245 8.098 1.00 45.78 109 GLY A N 1
ATOM 838 C CA . GLY A 1 109 ? -17.559 -15.084 6.918 1.00 45.78 109 GLY A CA 1
ATOM 839 C C . GLY A 1 109 ? -17.174 -16.503 7.326 1.00 45.78 109 GLY A C 1
ATOM 840 O O . GLY A 1 109 ? -16.068 -16.737 7.812 1.00 45.78 109 GLY A O 1
ATOM 841 N N . LYS A 1 110 ? -18.100 -17.447 7.124 1.00 37.22 110 LYS A N 1
ATOM 842 C CA . LYS A 1 110 ? -17.904 -18.873 7.410 1.00 37.22 110 LYS A CA 1
ATOM 843 C C . LYS A 1 110 ? -16.596 -19.368 6.798 1.00 37.22 110 LYS A C 1
ATOM 845 O O . LYS A 1 110 ? -16.378 -19.220 5.596 1.00 37.22 110 LYS A O 1
ATOM 850 N N . GLN A 1 111 ? -15.778 -20.026 7.614 1.00 41.03 111 GLN A N 1
ATOM 851 C CA . GLN A 1 111 ? -14.637 -20.796 7.134 1.00 41.03 111 GLN A CA 1
ATOM 852 C C . GLN A 1 111 ? -15.135 -21.864 6.149 1.00 41.03 111 GLN A C 1
ATOM 854 O O . GLN A 1 111 ? -15.887 -22.764 6.526 1.00 41.03 111 GLN A O 1
ATOM 859 N N . SER A 1 112 ? -14.719 -21.768 4.888 1.00 40.59 112 SER A N 1
ATOM 860 C CA . SER A 1 112 ? -14.856 -22.874 3.937 1.00 40.59 112 SER A CA 1
ATOM 861 C C . SER A 1 112 ? -13.808 -23.942 4.271 1.00 40.59 112 SER A C 1
ATOM 863 O O . SER A 1 112 ? -12.660 -23.579 4.538 1.00 40.59 112 SER A O 1
ATOM 865 N N . PRO A 1 113 ? -14.167 -25.239 4.282 1.00 46.47 113 PRO A N 1
ATOM 866 C CA . PRO A 1 113 ? -13.265 -26.292 4.726 1.00 46.47 113 PRO A CA 1
ATOM 867 C C . PRO A 1 113 ? -12.091 -26.519 3.766 1.00 46.47 113 PRO A C 1
ATOM 869 O O . PRO A 1 113 ? -12.122 -26.191 2.580 1.00 46.47 113 PRO A O 1
ATOM 872 N N . GLU A 1 114 ? -11.044 -27.093 4.341 1.00 42.66 114 GLU A N 1
ATOM 873 C CA . GLU A 1 114 ? -9.696 -27.180 3.800 1.00 42.66 114 GLU A CA 1
ATOM 874 C C . GLU A 1 114 ? -9.513 -28.213 2.660 1.00 42.66 114 GLU A C 1
ATOM 876 O O . GLU A 1 114 ? -10.064 -29.308 2.687 1.00 42.66 114 GLU A O 1
ATOM 881 N N . SER A 1 115 ? -8.629 -27.860 1.716 1.00 47.25 115 SER A N 1
ATOM 882 C CA . SER A 1 115 ? -7.845 -28.726 0.812 1.00 47.25 115 SER A CA 1
ATOM 883 C C . SER A 1 115 ? -8.525 -29.717 -0.152 1.00 47.25 115 SER A C 1
ATOM 885 O O . SER A 1 115 ? -9.113 -30.730 0.206 1.00 47.25 115 SER A O 1
ATOM 887 N N . THR A 1 116 ? -8.157 -29.583 -1.432 1.00 33.81 116 THR A N 1
ATOM 888 C CA . THR A 1 116 ? -7.889 -30.742 -2.303 1.00 33.81 116 THR A CA 1
ATOM 889 C C . THR A 1 116 ? -6.499 -30.572 -2.932 1.00 33.81 116 THR A C 1
ATOM 891 O O . THR A 1 116 ? -6.267 -29.557 -3.594 1.00 33.81 116 THR A O 1
ATOM 894 N N . PRO A 1 117 ? -5.541 -31.505 -2.749 1.00 41.12 117 PRO A N 1
ATOM 895 C CA . PRO A 1 117 ? -4.183 -31.323 -3.261 1.00 41.12 117 PRO A CA 1
ATOM 896 C C . PRO A 1 117 ? -4.119 -31.476 -4.788 1.00 41.12 117 PRO A C 1
ATOM 898 O O . PRO A 1 117 ? -4.277 -32.578 -5.313 1.00 41.12 117 PRO A O 1
ATOM 901 N N . GLN A 1 118 ? -3.810 -30.401 -5.522 1.00 45.84 118 GLN A N 1
ATOM 902 C CA . GLN A 1 118 ? -3.437 -30.540 -6.935 1.00 45.84 118 GLN A CA 1
ATOM 903 C C . GLN A 1 118 ? -2.007 -31.079 -7.062 1.00 45.84 118 GLN A C 1
ATOM 905 O O . GLN A 1 118 ? -1.011 -30.398 -6.817 1.00 45.84 118 GLN A O 1
ATOM 910 N N . GLN A 1 119 ? -1.938 -32.354 -7.435 1.00 40.44 119 GLN A N 1
ATOM 911 C CA . GLN A 1 119 ? -0.727 -33.149 -7.576 1.00 40.44 119 GLN A CA 1
ATOM 912 C C . GLN A 1 119 ? 0.216 -32.593 -8.657 1.00 40.44 119 GLN A C 1
ATOM 914 O O . GLN A 1 119 ? -0.157 -32.439 -9.822 1.00 40.44 119 GLN A O 1
ATOM 919 N N . ALA A 1 120 ? 1.480 -32.368 -8.296 1.00 42.06 120 ALA A N 1
ATOM 920 C CA . ALA A 1 120 ? 2.508 -31.926 -9.233 1.00 42.06 120 ALA A CA 1
ATOM 921 C C . ALA A 1 120 ? 2.841 -33.013 -10.276 1.00 42.06 120 ALA A C 1
ATOM 923 O O . ALA A 1 120 ? 3.463 -34.027 -9.952 1.00 42.06 120 ALA A O 1
ATOM 924 N N . LYS A 1 121 ? 2.526 -32.780 -11.557 1.00 39.50 121 LYS A N 1
ATOM 925 C CA . LYS A 1 121 ? 2.991 -33.635 -12.665 1.00 39.50 121 LYS A CA 1
ATOM 926 C C . LYS A 1 121 ? 4.368 -33.206 -13.179 1.00 39.50 121 LYS A C 1
ATOM 928 O O . LYS A 1 121 ? 4.513 -32.652 -14.265 1.00 39.50 121 LYS A O 1
ATOM 933 N N . ARG A 1 122 ? 5.411 -33.535 -12.410 1.00 34.06 122 ARG A N 1
ATOM 934 C CA . ARG A 1 122 ? 6.812 -33.506 -12.868 1.00 34.06 122 ARG A CA 1
ATOM 935 C C . ARG A 1 122 ? 7.152 -34.820 -13.585 1.00 34.06 122 ARG A C 1
ATOM 937 O O . ARG A 1 122 ? 7.749 -35.718 -13.002 1.00 34.06 122 ARG A O 1
ATOM 944 N N . GLY A 1 123 ? 6.760 -34.935 -14.852 1.00 34.16 123 GLY A N 1
ATOM 945 C CA . GLY A 1 123 ? 6.998 -36.123 -15.679 1.00 34.16 123 GLY A CA 1
ATOM 946 C C . GLY A 1 123 ? 8.292 -36.059 -16.495 1.00 34.16 123 GLY A C 1
ATOM 947 O O . GLY A 1 123 ? 8.245 -35.762 -17.683 1.00 34.16 123 GLY A O 1
ATOM 948 N N . LYS A 1 124 ? 9.445 -36.385 -15.894 1.00 35.59 124 LYS A N 1
ATOM 949 C CA . LYS A 1 124 ? 10.611 -36.840 -16.678 1.00 35.59 124 LYS A CA 1
ATOM 950 C C . LYS A 1 124 ? 10.379 -38.303 -17.067 1.00 35.59 124 LYS A C 1
ATOM 952 O O . LYS A 1 124 ? 10.201 -39.130 -16.177 1.00 35.59 124 LYS A O 1
ATOM 957 N N . LYS A 1 125 ? 10.501 -38.647 -18.349 1.00 34.03 125 LYS A N 1
ATOM 958 C CA . LYS A 1 125 ? 10.847 -40.012 -18.769 1.00 34.03 125 LYS A CA 1
ATOM 959 C C . LYS A 1 125 ? 11.785 -39.942 -19.970 1.00 34.03 125 LYS A C 1
ATOM 961 O O . LYS A 1 125 ? 11.571 -39.136 -20.868 1.00 34.03 125 LYS A O 1
ATOM 966 N N . ALA A 1 126 ? 12.854 -40.726 -19.926 1.00 33.72 126 ALA A N 1
ATOM 967 C CA . ALA A 1 126 ? 13.884 -40.786 -20.955 1.00 33.72 126 ALA A CA 1
ATOM 968 C C . ALA A 1 126 ? 13.907 -42.183 -21.587 1.00 33.72 126 ALA A C 1
ATOM 970 O O . ALA A 1 126 ? 13.530 -43.140 -20.914 1.00 33.72 126 ALA A O 1
ATOM 971 N N . ALA A 1 127 ? 14.431 -42.239 -22.816 1.00 34.59 127 ALA A N 1
ATOM 972 C CA . ALA A 1 127 ? 14.817 -43.424 -23.589 1.00 34.59 127 ALA A CA 1
ATOM 973 C C . ALA A 1 127 ? 13.704 -44.428 -23.969 1.00 34.59 127 ALA A C 1
ATOM 975 O O . ALA A 1 127 ? 13.029 -44.989 -23.113 1.00 34.59 127 ALA A O 1
ATOM 976 N N . ASP A 1 128 ? 13.621 -44.748 -25.265 1.00 34.28 128 ASP A N 1
ATOM 977 C CA . ASP A 1 128 ? 14.275 -45.976 -25.740 1.00 34.28 128 ASP A CA 1
ATOM 978 C C . ASP A 1 128 ? 14.794 -45.826 -27.192 1.00 34.28 128 ASP A C 1
ATOM 980 O O . ASP A 1 128 ? 14.456 -44.854 -27.872 1.00 34.28 128 ASP A O 1
ATOM 984 N N . LYS A 1 129 ? 15.683 -46.727 -27.632 1.00 34.78 129 LYS A N 1
ATOM 985 C CA . LYS A 1 129 ? 16.295 -46.780 -28.980 1.00 34.78 129 LYS A CA 1
ATOM 986 C C . LYS A 1 129 ? 15.598 -47.811 -29.890 1.00 34.78 129 LYS A C 1
ATOM 988 O O . LYS A 1 129 ? 14.915 -48.688 -29.384 1.00 34.78 129 LYS A O 1
ATOM 993 N N . SER A 1 130 ? 15.956 -47.787 -31.190 1.00 30.86 130 SER A N 1
ATOM 994 C CA . SER A 1 130 ? 15.857 -48.867 -32.215 1.00 30.86 130 SER A CA 1
ATOM 995 C C . SER A 1 130 ? 14.783 -48.641 -33.301 1.00 30.86 130 SER A C 1
ATOM 997 O O . SER A 1 130 ? 13.708 -48.169 -32.959 1.00 30.86 130 SER A O 1
ATOM 999 N N . THR A 1 131 ? 14.928 -48.979 -34.598 1.00 30.44 131 THR A N 1
ATOM 1000 C CA . THR A 1 131 ? 16.062 -49.224 -35.543 1.00 30.44 1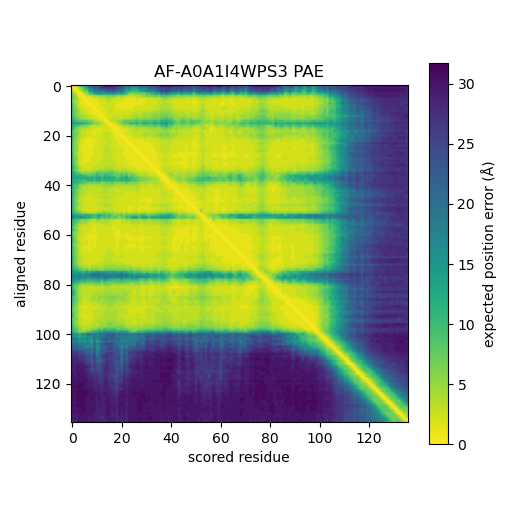31 THR A CA 1
ATOM 1001 C C . THR A 1 131 ? 15.477 -49.213 -36.984 1.00 30.44 131 THR A C 1
ATOM 1003 O O . THR A 1 131 ? 14.266 -49.348 -37.136 1.00 30.44 131 THR A O 1
ATOM 1006 N N . SER A 1 132 ? 16.343 -49.120 -38.008 1.00 35.19 132 SER A N 1
ATOM 1007 C CA . SER A 1 132 ? 16.122 -49.281 -39.471 1.00 35.19 132 SER A CA 1
ATOM 1008 C C . SER A 1 132 ? 15.868 -47.991 -40.271 1.00 35.19 132 SER A C 1
ATOM 1010 O O . SER A 1 132 ? 15.119 -47.130 -39.831 1.00 35.19 132 SER A O 1
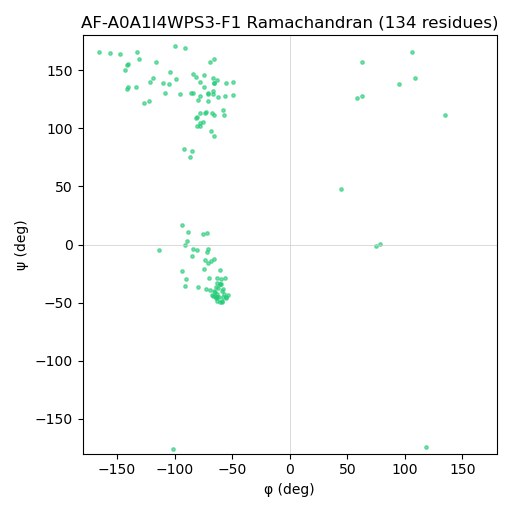ATOM 1012 N N . GLY A 1 133 ? 16.441 -47.797 -41.469 1.00 31.55 133 GLY A N 1
ATOM 1013 C CA . GLY A 1 133 ? 17.462 -48.591 -42.182 1.00 31.55 133 GLY A CA 1
ATOM 1014 C C . GLY A 1 133 ? 17.130 -48.807 -43.664 1.00 31.55 133 GLY A C 1
ATOM 1015 O O . GLY A 1 133 ? 16.228 -49.587 -43.955 1.00 31.55 133 GLY A O 1
ATOM 1016 N N . SER A 1 134 ? 17.907 -48.193 -44.574 1.00 33.47 134 SER A N 1
ATOM 1017 C CA . SER A 1 134 ? 17.659 -48.151 -46.039 1.00 33.47 134 SER A CA 1
ATOM 1018 C C . SER A 1 134 ? 16.334 -47.420 -46.385 1.00 33.47 134 SER A C 1
ATOM 1020 O O . SER A 1 134 ? 15.489 -47.246 -45.518 1.00 33.47 134 SER A O 1
ATOM 1022 N N . VAL A 1 135 ? 16.045 -46.851 -47.554 1.00 34.00 135 VAL A N 1
ATOM 1023 C CA . VAL A 1 135 ? 16.445 -47.067 -48.956 1.00 34.00 135 VAL A CA 1
ATOM 1024 C C . VAL A 1 135 ? 16.545 -45.670 -49.619 1.00 34.00 135 VAL A C 1
ATOM 1026 O O . VAL A 1 135 ? 15.817 -44.766 -49.207 1.00 34.00 135 VAL A O 1
ATOM 1029 N N . LEU A 1 136 ? 17.388 -45.405 -50.624 1.00 35.94 136 LEU A N 1
ATOM 1030 C CA . LEU A 1 136 ? 18.247 -46.298 -51.420 1.00 35.94 136 LEU A CA 1
ATOM 1031 C C . LEU A 1 136 ? 19.722 -45.888 -51.303 1.00 35.94 136 LEU A C 1
ATOM 1033 O O . LEU A 1 136 ? 19.998 -44.692 -51.535 1.00 35.94 136 LEU A O 1
#

Radius of gyration: 23.61 Å; Cα contacts (8 Å, |Δi|>4): 109; chains: 1; bounding box: 41×62×74 Å

Foldseek 3Di:
DPDDWDWDADPDDPDPADADRDIFTPVVVVVLVVPDDPPDFADLVSCPVRDPDPGPCHSVVVVVVCVVLVQWDDPDDPDPHTDGDDCVVVVVVVVVVVVVPDPDDDDPDDDDDDDDDDDDPPDDDDDDDDDDDDDD

Mean predicted aligned error: 13.22 Å

pLDDT: mean 76.8, std 23.06, range [30.44, 96.62]

Secondary structure (DSSP, 8-state):
------EE-----SSS-------EEHHHHHHHHHTSPTTPPB-GGGGGGG--SS-TTHHHHHHHHHHHTTSEEE--TT--SEEEPPSHHHHHHHHHHHHT---------PPPPP----------------------

Organism: NCBI:txid44574

Solvent-accessible surface area (backbone atoms only — not comparable to full-atom values): 9131 Å² total; per-residue (Å²): 130,88,85,83,80,58,70,47,58,57,87,79,74,97,67,93,72,65,63,52,68,62,78,38,48,51,66,60,54,51,50,40,56,67,74,45,66,85,93,60,62,47,55,38,76,58,47,44,84,74,54,91,64,91,45,84,43,32,30,47,51,51,49,50,47,39,36,72,66,53,37,31,42,73,67,49,101,87,48,88,40,24,42,83,43,76,55,63,66,52,53,50,52,52,54,51,53,67,76,60,71,70,91,76,81,79,77,83,76,75,83,76,85,82,87,79,87,84,76,84,84,81,78,85,82,80,89,88,85,91,84,87,79,87,84,135

Nearest PDB structures (foldseek):
  6rbd-assembly1_l  TM=5.418E-01  e=4.009E-01  Saccharomyces cerevisiae S288C
  1stz-assembly1_A  TM=5.305E-01  e=1.073E+00  Thermotoga maritima
  8ia0-assembly1_CC  TM=1.618E-01  e=9.365E+00  Thermochaetoides thermophila DSM 1495